Protein AF-M7A2A8-F1 (afdb_monomer_lite)

pLDDT: mean 93.5, std 9.45, range [42.62, 98.56]

Secondary structure (DSSP, 8-state):
----PPPGGGTTPPPPP------HHHHHHHHHHTT---GGGT-HHHHHHTT-SSPPPPTTTHHHIIIII-TTHHHHHHHTT--TTS---------

Sequence (95 aa):
MSAKGISKDLIGTKLDHYEFDVERGKIREFCQAIGETNPIYFDVEAAKKAGYEDTPAPPTYPTVIQFWGYPKIWQDMENMGVDTSRILHLKEKYT

Radius of gyration: 17.75 Å; chains: 1; bounding box: 49×23×45 Å

Structure (mmCIF, N/CA/C/O backbone):
data_AF-M7A2A8-F1
#
_entry.id   AF-M7A2A8-F1
#
loop_
_atom_site.group_PDB
_atom_site.id
_atom_site.type_symbol
_atom_site.label_atom_id
_atom_site.label_alt_id
_atom_site.label_comp_id
_atom_site.label_asym_id
_atom_site.label_entity_id
_atom_site.label_seq_id
_atom_site.pdbx_PDB_ins_code
_atom_site.Cartn_x
_atom_site.Cartn_y
_atom_site.Cartn_z
_atom_site.occupancy
_atom_site.B_iso_or_equiv
_atom_site.auth_seq_id
_atom_site.auth_comp_id
_atom_site.auth_asym_id
_atom_site.auth_atom_id
_atom_site.pdbx_PDB_model_num
ATOM 1 N N . MET A 1 1 ? 30.572 2.920 -21.755 1.00 42.62 1 MET A N 1
ATOM 2 C CA . MET A 1 1 ? 29.553 2.102 -22.445 1.00 42.62 1 MET A CA 1
ATOM 3 C C . MET A 1 1 ? 28.272 2.916 -22.479 1.00 42.62 1 MET A C 1
ATOM 5 O O . MET A 1 1 ? 27.904 3.439 -21.437 1.00 42.62 1 MET A O 1
ATOM 9 N N . SER A 1 2 ? 27.662 3.123 -23.648 1.00 44.66 2 SER A N 1
ATOM 10 C CA . SER A 1 2 ? 26.382 3.842 -23.735 1.00 44.66 2 SER A CA 1
ATOM 11 C C . SER A 1 2 ? 25.326 3.061 -22.952 1.00 44.66 2 SER A C 1
ATOM 13 O O . SER A 1 2 ? 25.204 1.852 -23.158 1.00 44.66 2 SER A O 1
ATOM 15 N N . ALA A 1 3 ? 24.615 3.712 -22.029 1.00 55.38 3 ALA A N 1
ATOM 16 C CA . ALA A 1 3 ? 23.505 3.082 -21.329 1.00 55.38 3 ALA A CA 1
ATOM 17 C C . ALA A 1 3 ? 22.435 2.735 -22.372 1.00 55.38 3 ALA A C 1
ATOM 19 O O . ALA A 1 3 ? 21.805 3.626 -22.943 1.00 55.38 3 ALA A O 1
ATOM 20 N N . LYS A 1 4 ? 22.265 1.443 -22.670 1.00 66.25 4 LYS A N 1
ATOM 21 C CA . LYS A 1 4 ? 21.116 0.967 -23.442 1.00 66.25 4 LYS A CA 1
ATOM 22 C C . LYS A 1 4 ? 19.876 1.354 -22.633 1.00 66.25 4 LYS A C 1
ATOM 24 O O . LYS A 1 4 ? 19.704 0.869 -21.521 1.00 66.25 4 LYS A O 1
ATOM 29 N N . GLY A 1 5 ? 19.071 2.278 -23.151 1.00 75.38 5 GLY A N 1
ATOM 30 C CA . GLY A 1 5 ? 17.773 2.588 -22.556 1.00 75.38 5 GLY A CA 1
ATOM 31 C C . GLY A 1 5 ? 16.858 1.360 -22.570 1.00 75.38 5 GLY A C 1
ATOM 32 O O . GLY A 1 5 ? 17.074 0.431 -23.350 1.00 75.38 5 GLY A O 1
ATOM 33 N N . ILE A 1 6 ? 15.837 1.372 -21.714 1.00 89.50 6 ILE A N 1
ATOM 34 C CA . ILE A 1 6 ? 14.795 0.337 -21.659 1.00 89.50 6 ILE A CA 1
ATOM 35 C C . ILE A 1 6 ? 14.138 0.197 -23.047 1.00 89.50 6 ILE A C 1
ATOM 37 O O . ILE A 1 6 ? 13.837 1.206 -23.695 1.00 89.50 6 ILE A O 1
ATOM 41 N N . SER A 1 7 ? 13.942 -1.042 -23.520 1.00 93.06 7 SER A N 1
ATOM 42 C CA . SER A 1 7 ? 13.384 -1.292 -24.859 1.00 93.06 7 SER A CA 1
ATOM 43 C C . SER A 1 7 ? 11.929 -0.828 -24.967 1.00 93.06 7 SER A C 1
ATOM 45 O O . SER A 1 7 ? 11.123 -1.049 -24.064 1.00 93.06 7 SER A O 1
ATOM 47 N N . LYS A 1 8 ? 11.566 -0.245 -26.118 1.00 94.12 8 LYS A N 1
ATOM 48 C CA . LYS A 1 8 ? 10.172 0.102 -26.442 1.00 94.12 8 LYS A CA 1
ATOM 49 C C . LYS A 1 8 ? 9.299 -1.124 -26.718 1.00 94.12 8 LYS A C 1
ATOM 51 O O . LYS A 1 8 ? 8.082 -1.014 -26.619 1.00 94.12 8 LYS A O 1
ATOM 56 N N . ASP A 1 9 ? 9.900 -2.277 -27.001 1.00 95.31 9 ASP A N 1
ATOM 57 C CA . ASP A 1 9 ? 9.168 -3.524 -27.264 1.00 95.31 9 ASP A CA 1
ATOM 58 C C . ASP A 1 9 ? 8.437 -4.050 -26.018 1.00 95.31 9 ASP A C 1
ATOM 60 O O . ASP A 1 9 ? 7.566 -4.905 -26.123 1.00 95.31 9 ASP A O 1
ATOM 64 N N . LEU A 1 10 ? 8.763 -3.518 -24.833 1.00 94.69 10 LEU A N 1
ATOM 65 C CA . LEU A 1 10 ? 8.107 -3.852 -23.567 1.00 94.69 10 LEU A CA 1
ATOM 66 C C . LEU A 1 10 ? 6.732 -3.185 -23.395 1.00 94.69 10 LEU A C 1
ATOM 68 O O . LEU A 1 10 ? 6.018 -3.478 -22.434 1.00 94.69 10 LEU A O 1
ATOM 72 N N . ILE A 1 11 ? 6.350 -2.262 -24.283 1.00 95.69 11 ILE A N 1
ATOM 73 C CA . ILE A 1 11 ? 5.048 -1.593 -24.210 1.00 95.69 11 ILE A CA 1
ATOM 74 C C . ILE A 1 11 ? 3.937 -2.626 -24.431 1.00 95.69 11 ILE A C 1
ATOM 76 O O . ILE A 1 11 ? 3.869 -3.273 -25.471 1.00 95.69 11 ILE A O 1
ATOM 80 N N . GLY A 1 12 ? 3.030 -2.735 -23.459 1.00 96.06 12 GLY A N 1
ATOM 81 C CA . GLY A 1 12 ? 1.905 -3.673 -23.503 1.00 96.06 12 GLY A CA 1
ATOM 82 C C . GLY A 1 12 ? 2.194 -5.043 -22.886 1.00 96.06 12 GLY A C 1
ATOM 83 O O . GLY A 1 12 ? 1.281 -5.868 -22.821 1.00 96.06 12 GLY A O 1
ATOM 84 N N . THR A 1 13 ? 3.413 -5.279 -22.388 1.00 94.56 13 THR A N 1
ATOM 85 C CA . THR A 1 13 ? 3.733 -6.471 -21.596 1.00 94.56 13 THR A CA 1
ATOM 86 C C . THR A 1 13 ? 2.796 -6.570 -20.397 1.00 94.56 13 THR A C 1
ATOM 88 O O . THR A 1 13 ? 2.648 -5.623 -19.623 1.00 94.56 13 THR A O 1
ATOM 91 N N . LYS A 1 14 ? 2.166 -7.736 -20.242 1.00 94.38 14 LYS A N 1
ATOM 92 C CA . LYS A 1 14 ? 1.384 -8.081 -19.057 1.00 94.38 14 LYS A CA 1
ATOM 93 C C . LYS A 1 14 ? 2.264 -8.889 -18.116 1.00 94.38 14 LYS A C 1
ATOM 95 O O . LYS A 1 14 ? 2.915 -9.832 -18.558 1.00 94.38 14 LYS A O 1
ATOM 100 N N . LEU A 1 15 ? 2.276 -8.496 -16.850 1.00 92.88 15 LEU A N 1
ATOM 101 C CA . LEU A 1 15 ? 2.880 -9.282 -15.781 1.00 92.88 15 LEU A CA 1
ATOM 102 C C . LEU A 1 15 ? 1.959 -10.440 -15.391 1.00 92.88 15 LEU A C 1
ATOM 104 O O . LEU A 1 15 ? 0.779 -10.457 -15.761 1.00 92.88 15 LEU A O 1
ATOM 108 N N . ASP A 1 16 ? 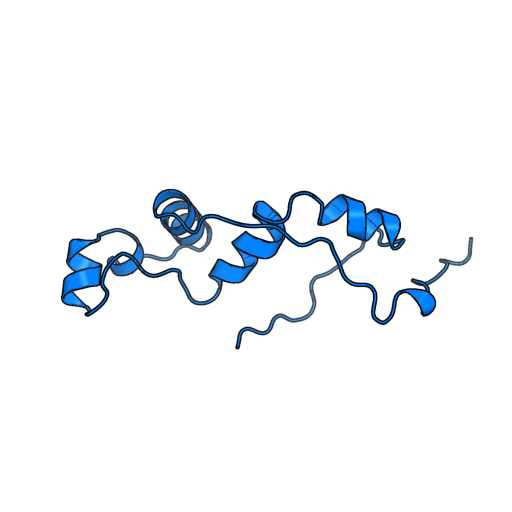2.509 -11.397 -14.651 1.00 93.62 16 ASP A N 1
ATOM 109 C CA . ASP A 1 16 ? 1.755 -12.561 -14.208 1.00 93.62 16 ASP A CA 1
ATOM 110 C C . ASP A 1 16 ? 0.639 -12.157 -13.242 1.00 93.62 16 ASP A C 1
ATOM 112 O O . ASP A 1 16 ? 0.759 -11.217 -12.450 1.00 93.62 16 ASP A O 1
ATOM 116 N N . HIS A 1 17 ? -0.463 -12.900 -13.299 1.00 94.81 17 HIS A N 1
ATOM 117 C CA 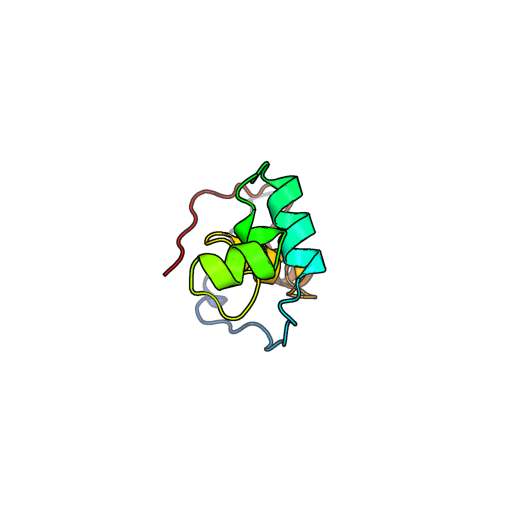. HIS A 1 17 ? -1.511 -12.785 -12.300 1.00 94.81 17 HIS A CA 1
ATOM 118 C C . HIS A 1 17 ? -1.043 -13.392 -10.972 1.00 94.81 17 HIS A C 1
ATOM 120 O O . HIS A 1 17 ? -0.357 -14.414 -10.953 1.00 94.81 17 HIS A O 1
ATOM 126 N N . TYR A 1 18 ? -1.453 -12.775 -9.869 1.00 95.44 18 TYR A N 1
ATOM 127 C CA . TYR A 1 18 ? -1.248 -13.283 -8.521 1.00 95.44 18 TYR A CA 1
ATOM 128 C C . TYR A 1 18 ? -2.426 -12.883 -7.635 1.00 95.44 18 TYR A C 1
ATOM 130 O O . TYR A 1 18 ? -3.132 -11.911 -7.916 1.00 95.44 18 TYR A O 1
ATOM 138 N N . GLU A 1 19 ? -2.595 -13.634 -6.555 1.00 96.19 19 GLU A N 1
ATOM 139 C CA . GLU A 1 19 ? -3.541 -13.341 -5.487 1.00 96.19 19 GLU A CA 1
ATOM 140 C C . GLU A 1 19 ? -2.770 -12.847 -4.260 1.00 96.19 19 GLU A C 1
ATOM 142 O O . GLU A 1 19 ? -1.636 -13.263 -4.009 1.00 96.19 19 GLU A O 1
ATOM 147 N N . PHE A 1 20 ? -3.377 -11.928 -3.513 1.00 95.12 20 PHE A N 1
ATOM 148 C CA . PHE A 1 20 ? -2.812 -11.380 -2.287 1.00 95.12 20 PHE A CA 1
ATOM 149 C C . PHE A 1 20 ? -3.917 -11.222 -1.248 1.00 95.12 20 PHE A C 1
ATOM 151 O O . PHE A 1 20 ? -4.873 -10.472 -1.462 1.00 95.12 20 PHE A O 1
ATOM 158 N N . ASP A 1 21 ? -3.761 -11.905 -0.118 1.00 95.75 21 ASP A N 1
ATOM 159 C CA . ASP A 1 21 ? -4.695 -11.809 0.996 1.00 95.75 21 ASP A CA 1
ATOM 160 C C . ASP A 1 21 ? -4.486 -10.493 1.749 1.00 95.75 21 ASP A C 1
ATOM 162 O O . ASP A 1 21 ? -3.438 -10.242 2.349 1.00 95.75 21 ASP A O 1
ATOM 166 N N . VAL A 1 22 ? -5.510 -9.641 1.737 1.00 96.38 22 VAL A N 1
ATOM 167 C CA . VAL A 1 22 ? -5.529 -8.416 2.540 1.00 96.38 22 VAL A CA 1
ATOM 168 C C . VAL A 1 22 ? -5.954 -8.781 3.957 1.00 96.38 22 VAL A C 1
ATOM 170 O O . VAL A 1 22 ? -7.113 -9.106 4.206 1.00 96.38 22 VAL A O 1
ATOM 173 N N . GLU A 1 23 ? -5.008 -8.719 4.891 1.00 96.44 23 GLU A N 1
ATOM 174 C CA . GLU A 1 23 ? -5.217 -9.178 6.263 1.00 96.44 23 GLU A CA 1
ATOM 175 C C . GLU A 1 23 ? -4.812 -8.131 7.320 1.00 96.44 23 GLU A C 1
ATOM 177 O O . GLU A 1 23 ? -4.006 -7.223 7.081 1.00 96.44 23 GLU A O 1
ATOM 182 N N . ARG A 1 24 ? -5.424 -8.232 8.507 1.00 97.44 24 ARG A N 1
ATOM 183 C CA . ARG A 1 24 ? -5.374 -7.214 9.575 1.00 97.44 24 ARG A CA 1
ATOM 184 C C . ARG A 1 24 ? -3.964 -6.959 10.112 1.00 97.44 24 ARG A C 1
ATOM 186 O O . ARG A 1 24 ? -3.641 -5.832 10.483 1.00 97.44 24 ARG A O 1
ATOM 193 N N . GLY A 1 25 ? -3.138 -7.995 10.202 1.00 97.19 25 GLY A N 1
ATOM 194 C CA . GLY A 1 25 ? -1.749 -7.936 10.642 1.00 97.19 25 GLY A CA 1
ATOM 195 C C . GLY A 1 25 ? -0.917 -7.036 9.740 1.00 97.19 25 GLY A C 1
ATOM 196 O O . GLY A 1 25 ? -0.282 -6.104 10.228 1.00 97.19 25 GLY A O 1
ATOM 197 N N . LYS A 1 26 ? -0.995 -7.235 8.425 1.00 97.75 26 LYS A N 1
ATOM 198 C CA . LYS A 1 26 ? -0.252 -6.461 7.438 1.00 97.75 26 LYS A CA 1
ATOM 199 C C . LYS A 1 26 ? -0.780 -5.038 7.316 1.00 97.75 26 LYS A C 1
ATOM 201 O O . LYS A 1 26 ? 0.017 -4.121 7.135 1.00 97.75 26 LYS A O 1
ATOM 206 N N . ILE A 1 27 ? -2.093 -4.828 7.460 1.00 98.00 27 ILE A N 1
ATOM 207 C CA . ILE A 1 27 ? -2.674 -3.479 7.597 1.00 98.00 27 ILE A CA 1
ATOM 208 C C . ILE A 1 27 ? -2.075 -2.768 8.815 1.00 98.00 27 ILE A C 1
ATOM 210 O O . ILE A 1 27 ? -1.541 -1.668 8.677 1.00 98.00 27 ILE A O 1
ATOM 214 N N . ARG A 1 28 ? -2.082 -3.416 9.986 1.00 98.06 28 ARG A N 1
ATOM 215 C CA . ARG A 1 28 ? -1.502 -2.871 11.221 1.00 98.06 28 ARG A CA 1
ATOM 216 C C . ARG A 1 28 ? -0.014 -2.561 11.067 1.00 98.06 28 ARG A C 1
ATOM 218 O O . ARG A 1 28 ? 0.409 -1.477 11.461 1.00 98.06 28 ARG A O 1
ATOM 225 N N . GLU A 1 29 ? 0.760 -3.487 10.505 1.00 98.06 29 GLU A N 1
ATOM 226 C CA . GLU A 1 29 ? 2.195 -3.320 10.243 1.00 98.06 29 GLU A CA 1
ATOM 227 C C . GLU A 1 29 ? 2.448 -2.096 9.351 1.00 98.06 29 GLU A C 1
ATOM 229 O O . GLU A 1 29 ? 3.281 -1.251 9.673 1.00 98.06 29 GLU A O 1
ATOM 234 N N . PHE A 1 30 ? 1.688 -1.955 8.260 1.00 98.25 30 PHE A N 1
ATOM 235 C CA . PHE A 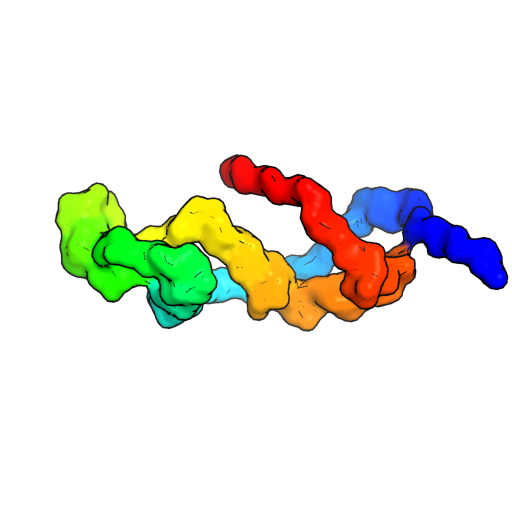1 30 ? 1.817 -0.818 7.354 1.00 98.25 30 PHE A CA 1
ATOM 236 C C . PHE A 1 30 ? 1.455 0.505 8.034 1.00 98.25 30 PHE A C 1
ATOM 238 O O . PHE A 1 30 ? 2.215 1.466 7.943 1.00 98.25 30 PHE A O 1
ATOM 245 N N . CYS A 1 31 ? 0.336 0.550 8.763 1.00 98.44 31 CYS A N 1
ATOM 246 C CA . CYS A 1 31 ? -0.074 1.731 9.519 1.00 98.44 31 CYS A CA 1
ATOM 247 C C . CYS A 1 31 ? 0.996 2.151 10.540 1.00 98.44 31 CYS A C 1
ATOM 249 O O . CYS A 1 31 ? 1.308 3.336 10.642 1.00 98.44 31 CYS A O 1
ATOM 251 N N . GLN A 1 32 ? 1.623 1.195 11.235 1.00 98.31 32 GLN A N 1
ATOM 252 C CA . GLN A 1 32 ? 2.750 1.476 12.130 1.00 98.31 32 GLN A CA 1
ATOM 253 C C . GLN A 1 32 ? 3.953 2.053 11.376 1.00 98.31 32 GLN A C 1
ATOM 255 O O . GLN A 1 32 ? 4.539 3.034 11.830 1.00 98.31 32 GLN A O 1
ATOM 260 N N . ALA A 1 33 ? 4.301 1.483 10.219 1.00 98.19 33 ALA A N 1
ATOM 261 C CA . ALA A 1 33 ? 5.439 1.928 9.417 1.00 98.19 33 ALA A CA 1
ATOM 262 C C . ALA A 1 33 ? 5.293 3.374 8.909 1.00 98.19 33 ALA A C 1
ATOM 264 O O . ALA A 1 33 ? 6.290 4.087 8.808 1.00 98.19 33 ALA A O 1
ATOM 265 N N . ILE A 1 34 ? 4.065 3.819 8.619 1.00 97.38 34 ILE A N 1
ATOM 266 C CA . ILE A 1 34 ? 3.788 5.188 8.149 1.00 97.38 34 ILE A CA 1
ATOM 267 C C . ILE A 1 34 ? 3.425 6.171 9.275 1.00 97.38 34 ILE A C 1
ATOM 269 O O . ILE A 1 34 ? 3.161 7.338 8.996 1.00 97.38 34 ILE A O 1
ATOM 273 N N . GLY A 1 35 ? 3.398 5.722 10.534 1.00 98.12 35 GLY A N 1
ATOM 274 C CA . GLY A 1 35 ? 3.038 6.559 11.683 1.00 98.12 35 GLY A CA 1
ATOM 275 C C . GLY A 1 35 ? 1.545 6.898 11.790 1.00 98.12 35 GLY A C 1
ATOM 276 O O . GLY A 1 35 ? 1.188 7.899 12.409 1.00 98.12 35 GLY A O 1
ATOM 277 N N . GLU A 1 36 ? 0.669 6.088 11.196 1.00 98.31 36 GLU A N 1
ATOM 278 C CA . GLU A 1 36 ? -0.782 6.217 11.346 1.00 98.31 36 GLU A CA 1
ATOM 279 C C . GLU A 1 36 ? -1.205 5.875 12.786 1.00 98.31 36 GLU A C 1
ATOM 281 O O . GLU A 1 36 ? -0.692 4.939 13.400 1.00 98.31 36 GLU A O 1
ATOM 286 N N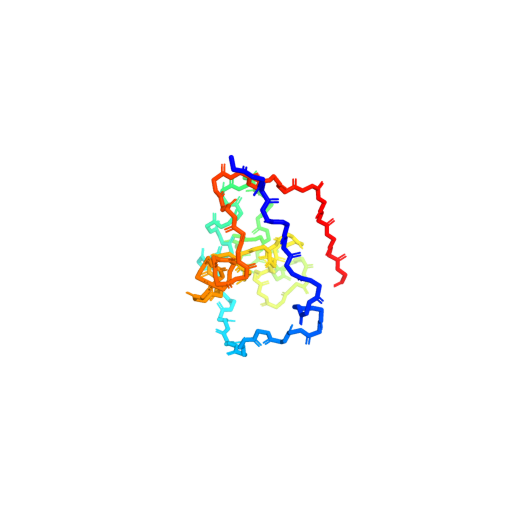 . THR A 1 37 ? -2.152 6.637 13.335 1.00 98.25 37 THR A N 1
ATOM 287 C CA . THR A 1 37 ? -2.599 6.527 14.738 1.00 98.25 37 THR A CA 1
ATOM 288 C C . THR A 1 37 ? -4.115 6.437 14.897 1.00 98.25 37 THR A C 1
ATOM 290 O O . THR A 1 37 ? -4.604 6.200 16.002 1.00 98.25 37 THR A O 1
ATOM 293 N N . ASN A 1 38 ? -4.881 6.593 13.816 1.00 98.25 38 ASN A N 1
ATOM 294 C CA . ASN A 1 38 ? -6.330 6.496 13.843 1.00 98.25 38 ASN A CA 1
ATOM 295 C C . ASN A 1 38 ? -6.764 5.067 14.227 1.00 98.25 38 ASN A C 1
ATOM 297 O O . ASN A 1 38 ? -6.443 4.118 13.504 1.00 98.25 38 ASN A O 1
ATOM 301 N N . PRO A 1 39 ? -7.526 4.887 15.325 1.00 98.25 39 PRO A N 1
ATOM 302 C CA . PRO A 1 39 ? -7.869 3.569 15.852 1.00 98.25 39 PRO A CA 1
ATOM 303 C C . PRO A 1 39 ? -8.680 2.697 14.889 1.00 98.25 39 PRO A C 1
ATOM 305 O O . PRO A 1 39 ? -8.659 1.480 15.054 1.00 98.25 39 PRO A O 1
ATOM 308 N N . ILE A 1 40 ? -9.338 3.260 13.866 1.00 98.50 40 ILE A N 1
ATOM 309 C CA . ILE A 1 40 ? -10.091 2.454 12.886 1.00 98.50 40 ILE A CA 1
ATOM 310 C C . ILE A 1 40 ? -9.208 1.423 12.171 1.00 98.50 40 ILE A C 1
ATOM 312 O O . ILE A 1 40 ? -9.699 0.376 11.770 1.00 98.50 40 ILE A O 1
ATOM 316 N N . TYR A 1 41 ? -7.906 1.683 12.038 1.00 98.31 41 TYR A N 1
ATOM 317 C CA . TYR A 1 41 ? -6.971 0.764 11.385 1.00 98.31 41 TYR A CA 1
ATOM 318 C C . TYR A 1 41 ? -6.412 -0.314 12.329 1.00 98.31 41 TYR A C 1
ATOM 320 O O . TYR A 1 41 ? -5.720 -1.230 11.891 1.00 98.31 41 TYR A O 1
ATOM 328 N N . PHE A 1 42 ? -6.686 -0.212 13.632 1.00 98.19 42 PHE A N 1
ATOM 329 C CA . PHE A 1 42 ? -6.071 -1.045 14.672 1.00 98.19 42 PHE A CA 1
ATOM 330 C C . PHE A 1 42 ? -7.083 -1.794 15.538 1.00 98.19 42 PHE A C 1
ATOM 332 O O . PHE A 1 42 ? -6.727 -2.794 16.163 1.00 98.19 42 PHE A O 1
ATOM 339 N N . ASP A 1 43 ? -8.318 -1.314 15.611 1.00 97.81 43 ASP A N 1
ATOM 340 C CA . ASP A 1 43 ? -9.366 -1.852 16.465 1.00 97.81 43 ASP A CA 1
ATOM 341 C C . ASP A 1 43 ? -10.641 -2.053 15.642 1.00 97.81 43 ASP A C 1
ATOM 343 O O . ASP A 1 43 ? -11.222 -1.107 15.105 1.00 97.81 43 ASP A O 1
ATOM 347 N N . VAL A 1 44 ? -11.076 -3.310 15.565 1.00 97.81 44 VAL A N 1
ATOM 348 C CA . VAL A 1 44 ? -12.278 -3.729 14.838 1.00 97.81 44 VAL A CA 1
ATOM 349 C C . VAL A 1 44 ? -13.525 -3.033 15.385 1.00 97.81 44 VAL A C 1
ATOM 351 O O . VAL A 1 44 ? -14.401 -2.651 14.616 1.00 97.81 44 VAL A O 1
ATOM 354 N N . GLU A 1 45 ? -13.621 -2.823 16.696 1.00 98.38 45 GLU A N 1
ATOM 355 C CA . GLU A 1 45 ? -14.786 -2.183 17.304 1.00 98.38 45 GLU A CA 1
ATOM 356 C C . GLU A 1 45 ? -14.792 -0.671 17.042 1.00 98.38 45 GLU A C 1
ATOM 358 O O . GLU A 1 45 ? -15.848 -0.089 16.778 1.00 98.38 45 GLU A O 1
ATOM 363 N N . ALA A 1 46 ? -13.616 -0.033 17.008 1.00 98.44 46 ALA A N 1
ATOM 364 C CA . ALA A 1 46 ? -13.495 1.355 16.561 1.00 98.44 46 ALA A CA 1
ATOM 365 C C . ALA A 1 46 ? -13.883 1.509 15.080 1.00 98.44 46 ALA A C 1
ATOM 367 O O . ALA A 1 46 ? -14.605 2.445 14.729 1.00 98.44 46 ALA A O 1
ATOM 368 N N . ALA A 1 47 ? -13.455 0.573 14.225 1.00 98.38 47 ALA A N 1
ATOM 369 C CA . ALA A 1 47 ? -13.805 0.545 12.807 1.00 98.38 47 ALA A CA 1
ATO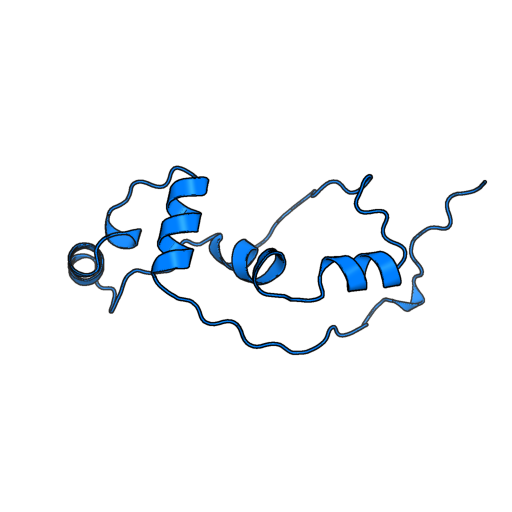M 370 C C . ALA A 1 47 ? -15.315 0.348 12.591 1.00 98.38 47 ALA A C 1
ATOM 372 O O . ALA A 1 47 ? -15.939 1.117 11.857 1.00 98.38 47 ALA A O 1
ATOM 373 N N . LYS A 1 48 ? -15.929 -0.602 13.306 1.00 98.50 48 LYS A N 1
ATOM 374 C CA . LYS A 1 48 ? -17.381 -0.833 13.279 1.00 98.50 48 LYS A CA 1
ATOM 375 C C . LYS A 1 48 ? -18.181 0.373 13.735 1.00 98.50 48 LYS A C 1
ATOM 377 O O . LYS A 1 48 ? -19.156 0.743 13.086 1.00 98.50 48 LYS A O 1
ATOM 382 N N . LYS A 1 49 ? -17.748 1.049 14.804 1.00 98.56 49 LYS A N 1
ATOM 383 C CA . LYS A 1 49 ? -18.371 2.304 15.253 1.00 98.56 49 LYS A CA 1
ATOM 384 C C . LYS A 1 49 ? -18.276 3.414 14.197 1.00 98.56 49 LYS A C 1
ATOM 386 O O . LYS A 1 49 ? -19.150 4.277 14.150 1.00 98.56 49 LYS A O 1
ATOM 391 N N . ALA A 1 50 ? -17.240 3.388 13.359 1.00 98.19 50 ALA A N 1
ATOM 392 C CA . ALA A 1 50 ? -17.068 4.295 12.226 1.00 98.19 50 ALA A CA 1
ATOM 393 C C . ALA A 1 50 ? -17.826 3.855 10.954 1.00 98.19 50 ALA A C 1
ATOM 395 O O . ALA A 1 50 ? -17.789 4.574 9.958 1.00 98.19 50 ALA A O 1
ATOM 396 N N . GLY A 1 51 ? -18.537 2.722 10.988 1.00 98.38 51 GLY A N 1
ATOM 397 C CA . GLY A 1 51 ? -19.381 2.233 9.895 1.00 98.38 51 GLY A CA 1
ATOM 398 C C . GLY A 1 51 ? -18.723 1.213 8.963 1.00 98.38 51 GLY A C 1
ATOM 399 O O . GLY A 1 51 ? -19.315 0.880 7.940 1.00 98.38 51 GLY A O 1
ATOM 400 N N . TYR A 1 52 ? -17.530 0.712 9.292 1.00 98.19 52 TYR A N 1
ATOM 401 C CA . TYR A 1 52 ? -16.878 -0.360 8.534 1.00 98.19 52 TYR A CA 1
ATOM 402 C C . TYR A 1 52 ? -17.276 -1.749 9.054 1.00 98.19 52 TYR A C 1
ATOM 404 O O . TYR A 1 52 ? -17.628 -1.909 10.218 1.00 98.19 52 TYR A O 1
ATOM 412 N N . GLU A 1 53 ? -17.190 -2.783 8.219 1.00 97.12 53 GLU A N 1
ATOM 413 C CA . GLU A 1 53 ? -17.422 -4.168 8.667 1.00 97.12 53 GLU A CA 1
ATOM 414 C C . GLU A 1 53 ? -16.230 -4.734 9.466 1.00 97.12 53 GLU A C 1
ATOM 416 O O . GLU A 1 53 ? -16.405 -5.564 10.363 1.00 97.12 53 GLU A O 1
ATOM 421 N N . ASP A 1 54 ? -15.024 -4.246 9.168 1.00 97.38 54 ASP A N 1
ATOM 422 C CA . ASP A 1 54 ? -13.745 -4.623 9.775 1.00 97.38 54 ASP A CA 1
ATOM 423 C C . ASP A 1 54 ? -12.757 -3.438 9.702 1.00 97.38 54 ASP A C 1
ATOM 425 O O . ASP A 1 54 ? -13.115 -2.362 9.221 1.00 97.38 54 ASP A O 1
ATOM 429 N N . THR A 1 55 ? -11.510 -3.606 10.151 1.00 97.94 55 THR A N 1
ATOM 430 C CA . THR A 1 55 ? -10.454 -2.601 9.963 1.00 97.94 55 THR A CA 1
ATOM 431 C C . THR A 1 55 ? -10.218 -2.358 8.466 1.00 97.94 55 THR A C 1
ATOM 433 O O . THR A 1 55 ? -9.816 -3.296 7.768 1.00 97.94 55 THR A O 1
ATOM 436 N N . PRO A 1 56 ? -10.433 -1.137 7.944 1.00 97.94 56 PRO A N 1
ATOM 437 C CA . PRO A 1 56 ? -10.185 -0.851 6.540 1.00 97.94 56 PRO A CA 1
ATOM 438 C C . PRO A 1 56 ? -8.682 -0.850 6.238 1.00 97.94 56 PRO A C 1
ATOM 440 O O . PRO A 1 56 ? -7.857 -0.596 7.113 1.00 97.94 56 PRO A O 1
ATOM 443 N N . ALA A 1 57 ? -8.315 -1.074 4.979 1.00 97.44 57 ALA A N 1
ATOM 444 C CA . ALA A 1 57 ? -6.970 -0.765 4.510 1.00 97.44 57 ALA A CA 1
ATOM 445 C C . ALA A 1 57 ? -6.837 0.759 4.289 1.00 97.44 57 ALA A C 1
ATOM 447 O O . ALA A 1 57 ? -7.758 1.369 3.737 1.00 97.44 57 ALA A O 1
ATOM 448 N N . PRO A 1 58 ? -5.728 1.405 4.694 1.00 97.25 58 PRO A N 1
ATOM 449 C CA . PRO A 1 58 ? -5.532 2.831 4.440 1.00 97.25 58 PRO A CA 1
ATOM 450 C C . PRO A 1 58 ? -5.386 3.121 2.933 1.00 97.25 58 PRO A C 1
ATOM 452 O O . PRO A 1 58 ? -4.967 2.239 2.180 1.00 97.25 58 PRO A O 1
ATOM 455 N N . PRO A 1 59 ? -5.653 4.357 2.464 1.00 96.31 59 PRO A N 1
ATOM 456 C CA . PRO A 1 59 ? -5.698 4.676 1.030 1.00 96.31 59 PRO A CA 1
ATOM 457 C C . PRO A 1 59 ? -4.426 4.345 0.232 1.00 96.31 59 PRO A C 1
ATOM 459 O O . PRO A 1 59 ? -4.499 4.105 -0.968 1.00 96.31 59 PRO A O 1
ATOM 462 N N . THR A 1 60 ? -3.262 4.322 0.886 1.00 97.12 60 THR A N 1
ATOM 463 C CA . THR A 1 60 ? -1.960 4.018 0.265 1.00 97.12 60 THR A CA 1
ATOM 464 C C . THR A 1 60 ? -1.520 2.559 0.429 1.00 97.12 60 THR A C 1
ATOM 466 O O . THR A 1 60 ? -0.465 2.174 -0.079 1.00 97.12 60 THR A O 1
ATOM 469 N N . TYR A 1 61 ? -2.337 1.718 1.075 1.00 97.56 61 TYR A N 1
ATOM 470 C CA . TYR A 1 61 ? -2.074 0.290 1.256 1.00 97.56 61 TYR A CA 1
ATOM 471 C C . TYR A 1 61 ? -1.836 -0.493 -0.046 1.00 97.56 61 TYR A C 1
ATOM 473 O O . TYR A 1 61 ? -1.042 -1.431 -0.003 1.00 97.56 61 TYR A O 1
ATOM 481 N N . PRO A 1 62 ? -2.401 -0.131 -1.222 1.00 96.19 62 PRO A N 1
ATOM 482 C CA . PRO A 1 62 ? -2.065 -0.820 -2.471 1.00 96.19 62 PRO A CA 1
ATOM 483 C C . PRO A 1 62 ? -0.563 -0.846 -2.813 1.00 96.19 62 PRO A C 1
ATOM 485 O O . PRO A 1 62 ? -0.117 -1.759 -3.504 1.00 96.19 62 PRO A O 1
ATOM 488 N N . THR A 1 63 ? 0.249 0.065 -2.259 1.00 95.88 63 THR A N 1
ATOM 489 C CA . THR A 1 63 ? 1.722 -0.020 -2.340 1.00 95.88 63 THR A CA 1
ATOM 490 C C . THR A 1 63 ? 2.255 -1.331 -1.750 1.00 95.88 63 THR A C 1
ATOM 492 O O . THR A 1 63 ? 3.184 -1.930 -2.292 1.00 95.88 63 THR A O 1
ATOM 495 N N . VAL A 1 64 ? 1.659 -1.812 -0.654 1.00 96.69 64 VAL A N 1
ATOM 496 C CA . VAL A 1 64 ? 2.019 -3.090 -0.025 1.00 96.69 64 VAL A CA 1
ATOM 497 C C . VAL A 1 64 ? 1.789 -4.240 -0.994 1.00 96.69 64 VAL A C 1
ATOM 499 O O . VAL A 1 64 ? 2.663 -5.086 -1.160 1.00 96.69 64 VAL A O 1
ATOM 502 N N . ILE A 1 65 ? 0.643 -4.231 -1.672 1.00 95.31 65 ILE A N 1
ATOM 503 C CA . ILE A 1 65 ? 0.251 -5.269 -2.626 1.00 95.31 65 ILE A CA 1
ATOM 504 C C . ILE A 1 65 ? 1.297 -5.352 -3.751 1.00 95.31 65 ILE A C 1
ATOM 506 O O . ILE A 1 65 ? 1.792 -6.432 -4.061 1.00 95.31 65 ILE A O 1
ATOM 510 N N . GLN A 1 66 ? 1.747 -4.209 -4.275 1.00 91.81 66 GLN A N 1
ATOM 511 C CA . GLN A 1 66 ? 2.742 -4.167 -5.348 1.00 91.81 66 GLN A CA 1
ATOM 512 C C . GLN A 1 66 ? 4.153 -4.611 -4.927 1.00 91.81 66 GLN A C 1
ATOM 514 O O . GLN A 1 66 ? 4.792 -5.351 -5.672 1.00 91.81 66 GLN A O 1
ATOM 519 N N . PHE A 1 67 ? 4.666 -4.157 -3.778 1.00 92.38 67 PHE A N 1
ATOM 520 C CA . PHE A 1 67 ? 6.079 -4.371 -3.414 1.00 92.38 67 PHE A CA 1
ATOM 521 C C . PHE A 1 67 ? 6.325 -5.535 -2.445 1.00 92.38 67 PHE A C 1
ATOM 523 O O . PHE A 1 67 ? 7.403 -6.125 -2.477 1.00 92.38 67 PHE A O 1
ATOM 530 N N . TRP A 1 68 ? 5.349 -5.874 -1.600 1.00 93.19 68 TRP A N 1
ATOM 531 C CA . TRP A 1 68 ? 5.418 -7.011 -0.672 1.00 93.19 68 TRP A CA 1
ATOM 532 C C . TRP A 1 68 ? 4.507 -8.168 -1.089 1.00 93.19 68 TRP A C 1
ATOM 534 O O . TRP A 1 68 ? 4.738 -9.290 -0.646 1.00 93.19 68 TRP A O 1
ATOM 544 N N . GLY A 1 69 ? 3.484 -7.909 -1.910 1.00 93.75 69 GLY A N 1
ATOM 545 C CA . GLY A 1 69 ? 2.561 -8.932 -2.397 1.00 93.75 69 GLY A CA 1
ATOM 546 C C . GLY A 1 69 ? 2.991 -9.590 -3.707 1.00 93.75 69 GLY A C 1
ATOM 547 O O . GLY A 1 69 ? 2.898 -10.809 -3.819 1.00 93.75 69 GLY A O 1
ATOM 548 N N . TYR A 1 70 ? 3.484 -8.827 -4.692 1.00 95.38 70 TYR A N 1
ATOM 549 C CA . TYR A 1 70 ? 3.883 -9.399 -5.982 1.00 95.38 70 TYR A CA 1
ATOM 550 C C . TYR A 1 70 ? 5.244 -10.119 -5.882 1.00 95.38 70 TYR A C 1
ATOM 552 O O . TYR A 1 70 ? 6.278 -9.459 -5.730 1.00 95.38 70 TYR A O 1
ATOM 560 N N . PRO A 1 71 ? 5.303 -11.459 -6.029 1.00 93.19 71 PRO A N 1
ATOM 561 C CA . PRO A 1 71 ? 6.504 -12.241 -5.713 1.00 93.19 71 PRO A CA 1
ATOM 562 C C . PRO A 1 71 ? 7.673 -12.010 -6.677 1.00 93.19 71 PRO A C 1
ATOM 564 O O . PRO A 1 71 ? 8.806 -12.381 -6.375 1.00 93.19 71 PRO A O 1
ATOM 567 N N . LYS A 1 72 ? 7.410 -11.418 -7.846 1.00 94.88 72 LYS A N 1
ATOM 568 C CA . LYS A 1 72 ? 8.380 -11.275 -8.936 1.00 94.88 72 LYS A CA 1
ATOM 569 C C . LYS A 1 72 ? 8.735 -9.830 -9.274 1.00 94.88 72 LYS A C 1
ATOM 571 O O . LYS A 1 72 ? 9.472 -9.622 -10.231 1.00 94.88 72 LYS A O 1
ATOM 576 N N . ILE A 1 73 ? 8.264 -8.835 -8.511 1.00 92.50 73 ILE A N 1
ATOM 577 C CA . ILE A 1 73 ? 8.387 -7.415 -8.893 1.00 92.50 73 ILE A CA 1
ATOM 578 C C . ILE A 1 73 ? 9.821 -7.017 -9.274 1.00 92.50 73 ILE A C 1
ATOM 580 O O . ILE A 1 73 ? 10.041 -6.423 -10.327 1.00 92.50 73 ILE A O 1
ATOM 584 N N . TRP A 1 74 ? 10.803 -7.412 -8.461 1.00 91.69 74 TRP A N 1
ATOM 585 C CA . TRP A 1 74 ? 12.211 -7.077 -8.674 1.00 91.69 74 TRP A CA 1
ATOM 586 C C . TRP A 1 74 ? 12.821 -7.842 -9.847 1.00 91.69 74 TRP A C 1
ATOM 588 O O . TRP A 1 74 ? 13.491 -7.249 -10.687 1.00 91.69 74 TRP A O 1
ATOM 598 N N . GLN A 1 75 ? 12.531 -9.140 -9.946 1.00 93.62 75 GLN A N 1
ATOM 599 C CA . GLN A 1 75 ? 13.036 -9.979 -11.029 1.00 93.62 75 GLN A CA 1
ATOM 600 C C . GLN A 1 75 ? 12.465 -9.554 -12.387 1.00 93.62 75 GLN A C 1
ATOM 602 O O . GLN A 1 75 ? 13.187 -9.521 -13.380 1.00 93.62 75 GLN A O 1
ATOM 607 N N . ASP A 1 76 ? 11.189 -9.177 -12.442 1.00 94.12 76 ASP A N 1
ATOM 608 C CA . ASP A 1 76 ? 10.571 -8.675 -13.666 1.00 94.12 76 ASP A CA 1
ATOM 609 C C . ASP A 1 76 ? 11.162 -7.317 -14.075 1.00 94.12 76 ASP A C 1
ATOM 611 O O . ASP A 1 76 ? 11.437 -7.110 -15.256 1.00 94.12 76 ASP A O 1
ATOM 615 N N . MET A 1 77 ? 11.440 -6.418 -13.121 1.00 92.56 77 MET A N 1
ATOM 616 C CA . MET A 1 77 ? 12.157 -5.163 -13.392 1.00 92.56 77 MET A CA 1
ATOM 617 C C . MET A 1 77 ? 13.557 -5.417 -13.975 1.00 92.56 77 MET A C 1
ATOM 619 O O . MET A 1 77 ? 13.919 -4.823 -14.993 1.00 92.56 77 MET A O 1
ATOM 623 N N . GLU A 1 78 ? 14.326 -6.330 -13.382 1.00 91.88 78 GLU A N 1
ATOM 624 C CA . GLU A 1 78 ? 15.653 -6.714 -13.880 1.00 91.88 78 GLU A CA 1
ATOM 625 C C . GLU A 1 78 ? 15.583 -7.326 -15.286 1.00 91.88 78 GLU A C 1
ATOM 627 O O . GLU A 1 78 ? 16.346 -6.934 -16.171 1.00 91.88 78 GLU A O 1
ATOM 632 N N . ASN A 1 79 ? 14.616 -8.215 -15.535 1.00 92.12 79 ASN A N 1
ATOM 633 C CA . ASN A 1 79 ? 14.381 -8.823 -16.850 1.00 92.12 79 ASN A CA 1
ATOM 634 C C . ASN A 1 79 ? 14.015 -7.783 -17.925 1.00 92.12 79 ASN A C 1
ATOM 636 O O . ASN A 1 79 ? 14.323 -7.969 -19.103 1.00 92.12 79 ASN A O 1
ATOM 640 N N . MET A 1 80 ? 13.391 -6.670 -17.531 1.00 92.75 80 MET A N 1
ATOM 641 C CA . MET A 1 80 ? 13.105 -5.522 -18.400 1.00 92.75 80 MET A CA 1
ATOM 642 C C . MET A 1 80 ? 14.316 -4.596 -18.613 1.00 92.75 80 MET A C 1
ATOM 644 O O . MET A 1 80 ? 14.235 -3.638 -19.387 1.00 92.75 80 MET A O 1
ATOM 648 N N . GLY A 1 81 ? 15.446 -4.873 -17.958 1.00 92.50 81 GLY A N 1
ATOM 649 C CA . GLY A 1 81 ? 16.668 -4.074 -18.032 1.00 92.50 81 GLY A CA 1
ATOM 650 C C . GLY A 1 81 ? 16.666 -2.850 -17.113 1.00 92.50 81 GLY A C 1
ATOM 651 O O . GLY A 1 81 ? 17.406 -1.899 -17.372 1.00 92.50 81 GLY A O 1
ATOM 652 N N . VAL A 1 82 ? 15.835 -2.840 -16.066 1.00 92.06 82 VAL A N 1
ATOM 653 C CA . VAL A 1 82 ? 15.836 -1.788 -15.043 1.00 92.06 82 VAL A CA 1
ATOM 654 C C . VAL A 1 82 ? 16.960 -2.049 -14.040 1.00 92.06 82 VAL A C 1
ATOM 656 O O . VAL A 1 82 ? 17.003 -3.094 -13.399 1.00 92.06 82 VAL A O 1
ATOM 659 N N . ASP A 1 83 ? 17.841 -1.066 -13.857 1.00 91.19 83 ASP A N 1
ATOM 660 C CA . ASP A 1 83 ? 18.799 -1.046 -12.748 1.00 91.19 83 ASP A CA 1
ATOM 661 C C . ASP A 1 83 ? 18.114 -0.477 -11.494 1.00 91.19 83 ASP A C 1
ATOM 663 O O . ASP A 1 83 ? 17.955 0.741 -11.347 1.00 91.19 83 ASP A O 1
ATOM 667 N N . THR A 1 84 ? 17.691 -1.364 -10.590 1.00 88.38 84 THR A N 1
ATOM 668 C CA . THR A 1 84 ? 16.973 -1.014 -9.352 1.00 88.38 84 THR A CA 1
ATOM 669 C C . THR A 1 84 ? 17.832 -0.226 -8.359 1.00 88.38 84 THR A C 1
ATOM 671 O O . THR A 1 84 ? 17.286 0.446 -7.488 1.00 88.38 84 THR A O 1
ATOM 674 N N . SER A 1 85 ? 19.162 -0.207 -8.512 1.00 91.06 85 SER A N 1
ATOM 675 C CA . SER A 1 85 ? 20.047 0.637 -7.694 1.00 91.06 85 SER A CA 1
ATOM 676 C C . SER A 1 85 ? 20.059 2.105 -8.137 1.00 91.06 85 SER A C 1
ATOM 678 O O . SER A 1 85 ? 20.545 2.979 -7.417 1.00 91.06 85 SER A O 1
ATOM 680 N N . ARG A 1 86 ? 19.521 2.391 -9.329 1.00 91.50 86 ARG A N 1
ATOM 681 C CA . ARG A 1 86 ? 19.530 3.719 -9.963 1.00 91.50 86 ARG A CA 1
ATOM 682 C C . ARG A 1 86 ? 18.134 4.242 -10.283 1.00 91.50 86 ARG A C 1
ATOM 684 O O . ARG A 1 86 ? 18.007 5.231 -11.009 1.00 91.50 86 ARG A O 1
ATOM 691 N N . ILE A 1 87 ? 17.095 3.598 -9.757 1.00 90.06 87 ILE A N 1
ATOM 692 C CA . ILE A 1 87 ? 15.712 4.032 -9.928 1.00 90.06 87 ILE A CA 1
ATOM 693 C C . ILE A 1 87 ? 15.309 5.001 -8.813 1.00 90.06 87 ILE A C 1
ATOM 695 O O . ILE A 1 87 ? 15.597 4.785 -7.638 1.00 90.06 87 ILE A O 1
ATOM 699 N N . LEU A 1 88 ? 14.614 6.073 -9.192 1.00 94.81 88 LEU A N 1
ATOM 700 C CA . LEU A 1 88 ? 13.908 6.947 -8.264 1.00 94.81 88 LEU A CA 1
ATOM 701 C C . LEU A 1 88 ? 12.414 6.856 -8.553 1.00 94.81 88 LEU A C 1
ATOM 703 O O . LEU A 1 88 ? 11.986 6.959 -9.705 1.00 94.81 88 LEU A O 1
ATOM 707 N N . HIS A 1 89 ? 11.618 6.699 -7.501 1.00 93.00 89 HIS A N 1
ATOM 708 C CA . HIS A 1 89 ? 10.172 6.778 -7.617 1.00 93.00 89 HIS A CA 1
ATOM 709 C C . HIS A 1 89 ? 9.740 8.249 -7.754 1.00 93.00 89 HIS A C 1
ATOM 711 O O . HIS A 1 89 ? 9.967 9.048 -6.850 1.00 93.00 89 HIS A O 1
ATOM 717 N N . LEU A 1 90 ? 9.150 8.618 -8.899 1.00 96.31 90 LEU A N 1
ATOM 718 C CA . LEU A 1 90 ? 8.799 10.011 -9.209 1.00 96.31 90 LEU A CA 1
ATOM 719 C C . LEU A 1 90 ? 7.381 10.410 -8.774 1.00 96.31 90 LE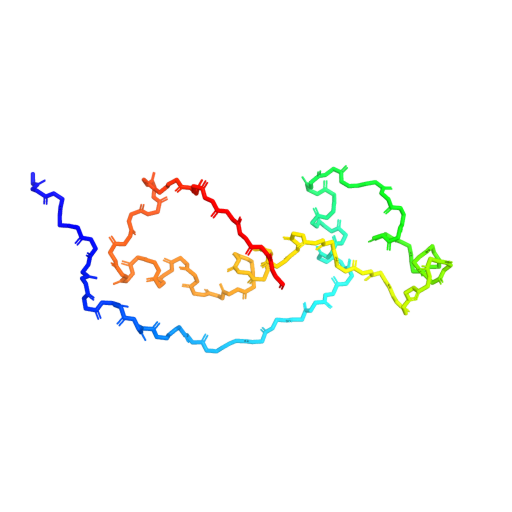U A C 1
ATOM 721 O O . LEU A 1 90 ? 7.186 11.510 -8.266 1.00 96.31 90 LEU A O 1
ATOM 725 N N . LYS A 1 91 ? 6.376 9.576 -9.057 1.00 96.31 91 LYS A N 1
ATOM 726 C CA . LYS A 1 91 ? 4.962 9.913 -8.861 1.00 96.31 91 LYS A CA 1
ATOM 727 C C . LYS A 1 91 ? 4.143 8.661 -8.596 1.00 96.31 91 LYS A C 1
ATOM 729 O O . LYS A 1 91 ? 4.379 7.644 -9.237 1.00 96.31 91 LYS A O 1
ATOM 734 N N . GLU A 1 92 ? 3.118 8.823 -7.772 1.00 95.88 92 GLU A N 1
ATOM 735 C CA . GLU A 1 92 ? 2.169 7.776 -7.406 1.00 95.88 92 GLU A CA 1
ATOM 736 C C . GLU A 1 92 ? 0.732 8.258 -7.654 1.00 95.88 92 GLU A C 1
ATOM 738 O O . GLU A 1 92 ? 0.452 9.456 -7.532 1.00 95.88 92 GLU A O 1
ATOM 743 N N . LYS A 1 93 ? -0.181 7.348 -8.016 1.00 95.81 93 LYS A N 1
ATOM 744 C CA . LYS A 1 93 ? -1.609 7.663 -8.177 1.00 95.81 93 LYS A CA 1
ATOM 745 C C . LYS A 1 93 ? -2.468 6.464 -7.784 1.00 95.81 93 LYS A C 1
ATOM 747 O O . LYS A 1 93 ? -2.398 5.419 -8.416 1.00 95.81 93 LYS A O 1
ATOM 752 N N . TYR A 1 94 ? -3.392 6.706 -6.862 1.00 94.12 94 TYR A N 1
ATOM 753 C CA . TYR A 1 94 ? -4.469 5.787 -6.499 1.00 94.12 94 TYR A CA 1
ATOM 754 C C . TYR A 1 94 ? -5.789 6.255 -7.129 1.00 94.12 94 TYR A C 1
ATOM 756 O O . TYR A 1 94 ? -5.991 7.461 -7.319 1.00 94.12 94 TYR A O 1
ATOM 764 N N . THR A 1 95 ? -6.669 5.318 -7.478 1.00 88.94 95 THR A N 1
ATOM 765 C CA . THR A 1 95 ? -8.012 5.569 -8.034 1.00 88.94 95 THR A CA 1
ATOM 766 C C . THR A 1 95 ? -9.003 4.554 -7.522 1.00 88.94 95 THR A C 1
ATOM 768 O O . THR A 1 95 ? -8.579 3.383 -7.415 1.00 88.94 95 THR A O 1
#

Organism: NCBI:txid1193029

Foldseek 3Di:
DPQPPQDPVCVPDDDDDDDDDDDLVVLVVVCVVVVNDQCLSPDQVSVVVVPDNGRDRPQPCVVCCQPVVDPCNVVVCVVRVHDPVPDDDDDDDDD

InterPro domains:
  IPR029069 HotDog domain superfamily [SSF54637] (10-93)
  IPR039569 FAS1-like, dehydratase domain region [PF13452] (10-94)